Protein AF-A0A448WKK1-F1 (afdb_monomer)

Solvent-accessible surface area (backbone atoms only — not comparable to full-atom values): 4898 Å² total; per-residue (Å²): 135,77,79,81,84,55,66,68,59,53,52,51,51,51,54,50,51,57,54,42,62,74,31,63,96,40,80,83,16,61,75,55,40,50,53,52,55,43,50,54,55,49,53,54,52,44,52,58,35,46,75,65,32,31,48,58,52,87,65,96,62,80,86,70,77,54,64,42,66,74,52,30,66,61,53,65,59,64,80,75,110

Structure (mmCIF, N/CA/C/O backbone):
data_AF-A0A448WKK1-F1
#
_entry.id   AF-A0A448WKK1-F1
#
loop_
_atom_site.group_PDB
_atom_site.id
_atom_site.type_symbol
_atom_site.label_atom_id
_atom_site.label_alt_id
_atom_site.label_comp_id
_atom_site.label_asym_id
_atom_site.label_entity_id
_atom_site.label_seq_id
_atom_site.pdbx_PDB_ins_code
_atom_site.Cartn_x
_atom_site.Cartn_y
_atom_site.Cartn_z
_atom_site.occupancy
_atom_site.B_iso_or_equiv
_atom_site.auth_seq_id
_atom_site.auth_comp_id
_atom_site.auth_asym_id
_atom_site.auth_atom_id
_atom_site.pdbx_PDB_model_num
ATOM 1 N N . MET A 1 1 ? -8.335 16.548 -27.652 1.00 46.75 1 MET A N 1
ATOM 2 C CA . MET A 1 1 ? -7.109 16.768 -26.864 1.00 46.75 1 MET A CA 1
ATOM 3 C C . MET A 1 1 ? -6.527 15.397 -26.576 1.00 46.75 1 MET A C 1
ATOM 5 O O . MET A 1 1 ? -7.007 14.714 -25.684 1.00 46.75 1 MET A O 1
ATOM 9 N N . THR A 1 2 ? -5.632 14.915 -27.436 1.00 56.16 2 THR A N 1
ATOM 10 C CA . THR A 1 2 ? -4.859 13.698 -27.157 1.00 56.16 2 THR A CA 1
ATOM 11 C C . THR A 1 2 ? -3.852 14.040 -26.061 1.00 56.16 2 THR A C 1
ATOM 13 O O . THR A 1 2 ? -3.269 15.119 -26.152 1.00 56.16 2 THR A O 1
ATOM 16 N N . PRO A 1 3 ? -3.663 13.204 -25.028 1.00 67.19 3 PRO A N 1
ATOM 17 C CA . PRO A 1 3 ? -2.598 13.442 -24.063 1.00 67.19 3 PRO A CA 1
ATOM 18 C C . PRO A 1 3 ? -1.269 13.479 -24.820 1.00 67.19 3 PRO A C 1
ATOM 20 O O . PRO A 1 3 ? -1.010 12.607 -25.654 1.00 67.19 3 PRO A O 1
ATOM 23 N N . ASP A 1 4 ? -0.473 14.519 -24.584 1.00 73.56 4 ASP A N 1
ATOM 24 C CA . ASP A 1 4 ? 0.820 14.692 -25.235 1.00 73.56 4 ASP A CA 1
ATOM 25 C C . ASP A 1 4 ? 1.688 13.459 -24.955 1.00 73.56 4 ASP A C 1
ATOM 27 O O . ASP A 1 4 ? 1.974 13.115 -23.805 1.00 73.56 4 ASP A O 1
ATOM 31 N N . PHE A 1 5 ? 2.057 12.744 -26.017 1.00 81.56 5 PHE A N 1
ATOM 32 C CA . PHE A 1 5 ? 2.885 11.549 -25.923 1.00 81.56 5 PHE A CA 1
ATOM 33 C C . PHE A 1 5 ? 4.256 11.930 -25.355 1.00 81.56 5 PHE A C 1
ATOM 35 O O . PHE A 1 5 ? 4.998 12.688 -25.978 1.00 81.56 5 PHE A O 1
ATOM 42 N N . ASN A 1 6 ? 4.593 11.398 -24.176 1.00 89.25 6 ASN A N 1
ATOM 43 C CA . ASN A 1 6 ? 5.880 11.623 -23.526 1.00 89.25 6 ASN A CA 1
ATOM 44 C C . ASN A 1 6 ? 6.780 10.380 -23.690 1.00 89.25 6 ASN A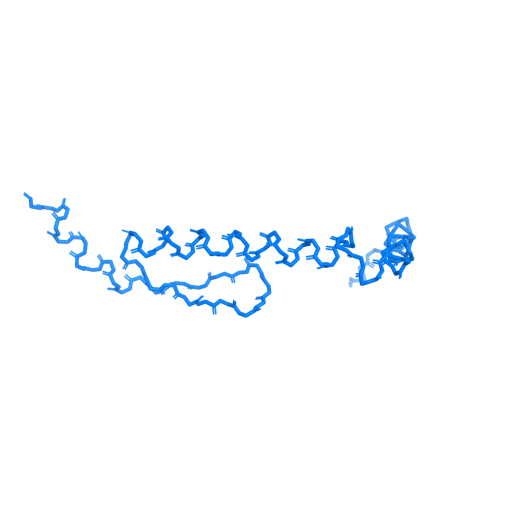 C 1
ATOM 46 O O . ASN A 1 6 ? 6.679 9.445 -22.889 1.00 89.25 6 ASN A O 1
ATOM 50 N N . PRO A 1 7 ? 7.650 10.340 -24.718 1.00 90.00 7 PRO A N 1
ATOM 51 C CA . PRO A 1 7 ? 8.486 9.174 -25.000 1.00 90.00 7 PRO A CA 1
ATOM 52 C C . PRO A 1 7 ? 9.467 8.872 -23.866 1.00 90.00 7 PRO A C 1
ATOM 54 O O . PRO A 1 7 ? 9.637 7.713 -23.502 1.00 90.00 7 PRO A O 1
ATOM 57 N N . THR A 1 8 ? 10.058 9.903 -23.262 1.00 95.38 8 THR A N 1
ATOM 58 C CA . THR A 1 8 ? 11.045 9.742 -22.189 1.00 95.38 8 THR A CA 1
ATOM 59 C C . THR A 1 8 ? 10.416 9.150 -20.931 1.00 95.38 8 THR A C 1
ATOM 61 O O . THR A 1 8 ? 11.008 8.279 -20.298 1.00 95.38 8 THR A O 1
ATOM 64 N N . LEU A 1 9 ? 9.202 9.587 -20.576 1.00 95.50 9 LEU A N 1
ATOM 65 C CA . LEU A 1 9 ? 8.462 9.007 -19.454 1.00 95.50 9 LEU A CA 1
ATOM 66 C C . LEU A 1 9 ? 8.114 7.542 -19.724 1.00 95.50 9 LEU A C 1
ATOM 68 O O . LEU A 1 9 ? 8.307 6.702 -18.850 1.00 95.50 9 LEU A O 1
ATOM 72 N N . ASN A 1 10 ? 7.637 7.228 -20.929 1.00 93.81 10 ASN A N 1
ATOM 73 C CA . ASN A 1 10 ? 7.287 5.857 -21.293 1.00 93.81 10 ASN A CA 1
ATOM 74 C C . ASN A 1 10 ? 8.506 4.929 -21.245 1.00 93.81 10 ASN A C 1
ATOM 76 O O . ASN A 1 10 ? 8.407 3.825 -20.714 1.00 93.81 10 ASN A O 1
ATOM 80 N N . GLU A 1 11 ? 9.658 5.379 -21.746 1.00 96.06 11 GLU A N 1
ATOM 81 C CA . GLU A 1 11 ? 10.900 4.605 -21.693 1.00 96.06 11 GLU A CA 1
ATOM 82 C C . GLU A 1 11 ? 11.388 4.406 -20.252 1.00 96.06 11 GLU A C 1
ATOM 84 O O . GLU A 1 11 ? 11.775 3.298 -19.878 1.00 96.06 11 GLU A O 1
ATOM 89 N N . ALA A 1 12 ? 11.301 5.438 -19.407 1.00 96.88 12 ALA A N 1
ATOM 90 C CA . ALA A 1 12 ? 11.626 5.314 -17.989 1.00 96.88 12 ALA A CA 1
ATOM 91 C C . ALA A 1 12 ? 10.713 4.297 -17.284 1.00 96.88 12 ALA A C 1
ATOM 93 O O . ALA A 1 12 ? 11.207 3.422 -16.576 1.00 96.88 12 ALA A O 1
ATOM 94 N N . VAL A 1 13 ? 9.396 4.361 -17.518 1.00 96.31 13 VAL A N 1
ATOM 95 C CA . VAL A 1 13 ? 8.433 3.401 -16.955 1.00 96.31 13 VAL A CA 1
ATOM 96 C C . VAL A 1 13 ? 8.723 1.982 -17.446 1.00 96.31 13 VAL A C 1
ATOM 98 O O . VAL A 1 13 ? 8.746 1.064 -16.631 1.00 96.31 13 VAL A O 1
ATOM 101 N N . ALA A 1 14 ? 9.001 1.792 -18.740 1.00 96.38 14 ALA A N 1
ATOM 102 C CA . ALA A 1 14 ? 9.337 0.482 -19.296 1.00 96.38 14 ALA A CA 1
ATOM 103 C C . ALA A 1 14 ? 10.572 -0.128 -18.613 1.00 96.38 14 ALA A C 1
ATOM 105 O O . ALA A 1 14 ? 10.517 -1.264 -18.142 1.00 96.38 14 ALA A O 1
ATOM 106 N N . ARG A 1 15 ? 11.651 0.650 -18.462 1.00 97.44 15 ARG A N 1
ATOM 107 C CA . ARG A 1 15 ? 12.872 0.199 -17.776 1.00 97.44 15 ARG A CA 1
ATOM 108 C C . ARG A 1 15 ? 12.642 -0.113 -16.297 1.00 97.44 15 ARG A C 1
ATOM 110 O O . ARG A 1 15 ? 13.193 -1.091 -15.788 1.00 97.44 15 ARG A O 1
ATOM 117 N N . SER A 1 16 ? 11.830 0.686 -15.605 1.00 95.88 16 SER A N 1
ATOM 118 C CA . SER A 1 16 ? 11.465 0.422 -14.209 1.00 95.88 16 SER A CA 1
ATOM 119 C C . SER A 1 16 ? 10.685 -0.886 -14.082 1.00 95.88 16 SER A C 1
ATOM 121 O O . SER A 1 16 ? 11.005 -1.704 -13.227 1.00 95.88 16 SER A O 1
ATOM 123 N N . LEU A 1 17 ? 9.722 -1.139 -14.974 1.00 96.62 17 LEU A N 1
ATOM 124 C CA . LEU A 1 17 ? 8.968 -2.396 -14.990 1.00 96.62 17 LEU A CA 1
ATOM 125 C C . LEU A 1 17 ? 9.861 -3.606 -15.291 1.00 96.62 17 LEU A C 1
ATOM 127 O O . LEU A 1 17 ? 9.701 -4.647 -14.660 1.00 96.62 17 LEU A O 1
ATOM 131 N N . GLU A 1 18 ? 10.809 -3.492 -16.223 1.00 96.50 18 GLU A N 1
ATOM 132 C CA . GLU A 1 18 ? 11.781 -4.558 -16.503 1.00 96.50 18 GLU A CA 1
ATOM 133 C C . GLU A 1 18 ? 12.666 -4.872 -15.295 1.00 96.50 18 GLU A C 1
ATOM 135 O O . GLU A 1 18 ? 12.943 -6.043 -15.029 1.00 96.50 18 GLU A O 1
ATOM 140 N N . THR A 1 19 ? 13.070 -3.832 -14.562 1.00 95.88 19 THR A N 1
ATOM 141 C CA . THR A 1 19 ? 13.862 -3.956 -13.334 1.00 95.88 19 THR A CA 1
ATOM 142 C C . THR A 1 19 ? 13.061 -4.663 -12.243 1.00 95.88 19 THR A C 1
ATOM 144 O O . THR A 1 19 ? 13.511 -5.682 -11.724 1.00 95.88 19 THR A O 1
ATOM 147 N N . GLU A 1 20 ? 11.841 -4.200 -11.955 1.00 96.44 20 GLU A N 1
ATOM 148 C CA . GLU A 1 20 ? 10.977 -4.807 -10.932 1.00 96.44 20 GLU A CA 1
ATOM 149 C C . GLU A 1 20 ? 10.556 -6.234 -11.290 1.00 96.44 20 GLU A C 1
ATOM 151 O O . GLU A 1 20 ? 10.493 -7.105 -10.426 1.00 96.44 20 GLU A O 1
ATOM 156 N N . ARG A 1 21 ? 10.361 -6.528 -12.581 1.00 95.12 21 ARG A N 1
ATOM 157 C CA . ARG A 1 21 ? 10.073 -7.889 -13.051 1.00 95.12 21 ARG A CA 1
ATOM 158 C C . ARG A 1 21 ? 11.182 -8.877 -12.680 1.00 95.12 21 ARG A C 1
ATOM 160 O O . ARG A 1 21 ? 10.882 -10.030 -12.391 1.00 95.12 21 ARG A O 1
ATOM 167 N N . ALA A 1 22 ? 12.450 -8.462 -12.699 1.00 95.06 22 ALA A N 1
ATOM 168 C CA . ALA A 1 22 ? 13.568 -9.319 -12.294 1.00 95.06 22 ALA A CA 1
ATOM 169 C C . ALA A 1 22 ? 13.634 -9.546 -10.770 1.00 95.06 22 ALA A C 1
ATOM 171 O O . ALA A 1 22 ? 14.267 -10.502 -10.322 1.00 95.06 22 ALA A O 1
ATOM 172 N N . LEU A 1 23 ? 12.978 -8.686 -9.989 1.00 95.19 23 LEU A N 1
ATOM 173 C CA . LEU A 1 23 ? 12.896 -8.755 -8.531 1.00 95.19 23 LEU A CA 1
ATOM 174 C C . LEU A 1 23 ? 11.600 -9.406 -8.036 1.00 95.19 23 LEU A C 1
ATOM 176 O O . LEU A 1 23 ? 11.393 -9.468 -6.828 1.00 95.19 23 LEU A O 1
ATOM 180 N N . LEU A 1 24 ? 10.741 -9.901 -8.934 1.00 92.69 24 LEU A N 1
ATOM 181 C CA . LEU A 1 24 ? 9.507 -10.596 -8.567 1.00 92.69 24 LEU A CA 1
ATOM 182 C C . LEU A 1 24 ? 9.751 -11.646 -7.475 1.00 92.69 24 LEU A C 1
ATOM 184 O O . LEU A 1 24 ? 10.767 -12.341 -7.476 1.00 92.69 24 LEU A O 1
ATOM 188 N N . ASP A 1 25 ? 8.814 -11.712 -6.531 1.00 89.50 25 ASP A N 1
ATOM 189 C CA . ASP A 1 25 ? 8.845 -12.569 -5.338 1.00 89.50 25 ASP A CA 1
ATOM 190 C C . ASP A 1 25 ? 9.960 -12.258 -4.321 1.00 89.50 25 ASP A C 1
ATOM 192 O O . ASP A 1 25 ? 10.014 -12.875 -3.254 1.00 89.50 25 ASP A O 1
ATOM 196 N N . GLN A 1 26 ? 10.818 -11.266 -4.583 1.00 93.00 26 GLN A N 1
ATOM 197 C CA . GLN A 1 26 ? 11.766 -10.767 -3.592 1.00 93.00 26 GLN A CA 1
ATOM 198 C C . GLN A 1 26 ? 11.104 -9.722 -2.685 1.00 93.00 26 GLN A C 1
ATOM 200 O O . GLN A 1 26 ? 10.301 -8.905 -3.147 1.00 93.00 26 GLN A O 1
ATOM 205 N N . PRO A 1 27 ? 11.472 -9.677 -1.390 1.00 86.69 27 PRO A N 1
ATOM 206 C CA . PRO A 1 27 ? 10.941 -8.681 -0.459 1.00 86.69 27 PRO A CA 1
ATOM 207 C C . PRO A 1 27 ? 11.348 -7.244 -0.824 1.00 86.69 27 PRO A C 1
ATOM 209 O O . PRO A 1 27 ? 10.724 -6.301 -0.357 1.00 86.69 27 PRO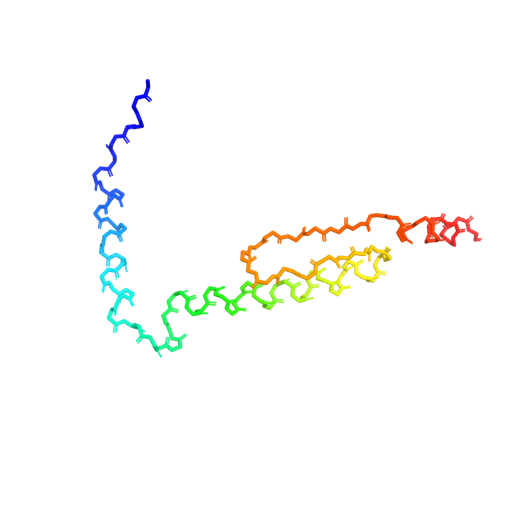 A O 1
ATOM 212 N N . THR A 1 28 ? 12.384 -7.081 -1.650 1.00 89.88 28 THR A N 1
ATOM 213 C CA . THR A 1 28 ? 12.884 -5.794 -2.152 1.00 89.88 28 THR A CA 1
ATOM 214 C C . THR A 1 28 ? 12.172 -5.306 -3.413 1.00 89.88 28 THR A C 1
ATOM 216 O O . THR A 1 28 ? 12.488 -4.222 -3.890 1.00 89.88 28 THR A O 1
ATOM 219 N N . CYS A 1 29 ? 11.250 -6.088 -3.988 1.00 96.00 29 CYS A N 1
ATOM 220 C CA . CYS A 1 29 ? 10.450 -5.629 -5.118 1.00 96.00 29 CYS A CA 1
ATOM 221 C C . CYS A 1 29 ? 9.523 -4.497 -4.677 1.00 96.00 29 CYS A C 1
ATOM 223 O O . CYS A 1 29 ? 8.773 -4.640 -3.704 1.00 96.00 29 CYS A O 1
ATOM 225 N N . TYR A 1 30 ? 9.508 -3.413 -5.449 1.00 95.31 30 TYR A N 1
ATOM 226 C CA . TYR A 1 30 ? 8.711 -2.226 -5.169 1.00 95.31 30 TYR A CA 1
ATOM 227 C C . TYR A 1 30 ? 7.221 -2.544 -4.996 1.00 95.31 30 TYR A C 1
ATOM 229 O O . TYR A 1 30 ? 6.552 -1.927 -4.173 1.00 95.31 30 TYR A O 1
ATOM 237 N N . TRP A 1 31 ? 6.680 -3.523 -5.728 1.00 94.06 31 TRP A N 1
ATOM 238 C CA . TRP A 1 31 ? 5.268 -3.907 -5.608 1.00 94.06 31 TRP A CA 1
ATOM 239 C C . TRP A 1 31 ? 4.931 -4.498 -4.236 1.00 94.06 31 TRP A C 1
ATOM 241 O O . TRP A 1 31 ? 3.888 -4.171 -3.666 1.00 94.06 31 TRP A O 1
ATOM 251 N N . THR A 1 32 ? 5.820 -5.328 -3.694 1.00 94.19 32 THR A N 1
ATOM 252 C CA . THR A 1 32 ? 5.672 -5.920 -2.359 1.00 94.19 32 THR A CA 1
ATOM 253 C C . THR A 1 32 ? 5.921 -4.869 -1.282 1.00 94.19 32 THR A C 1
ATOM 255 O O . THR A 1 32 ? 5.120 -4.721 -0.360 1.00 94.19 32 THR A O 1
ATOM 258 N N . GLU A 1 33 ? 6.997 -4.094 -1.426 1.00 94.94 33 GLU A N 1
ATOM 259 C CA . GLU A 1 33 ? 7.379 -3.056 -0.469 1.00 94.94 33 GLU A CA 1
ATOM 260 C C . GLU A 1 33 ? 6.295 -1.977 -0.343 1.00 94.94 33 GLU A C 1
ATOM 262 O O . GLU A 1 33 ? 5.880 -1.630 0.764 1.00 94.94 33 GLU A O 1
ATOM 267 N N . LEU A 1 34 ? 5.768 -1.488 -1.470 1.00 95.00 34 LEU A N 1
ATOM 268 C CA . LEU A 1 34 ? 4.703 -0.490 -1.485 1.00 95.00 34 LEU A CA 1
ATOM 269 C C . LEU A 1 34 ? 3.450 -0.996 -0.760 1.00 95.00 34 LEU A C 1
ATOM 271 O O . LEU A 1 34 ? 2.847 -0.246 0.009 1.00 95.00 34 LEU A O 1
ATOM 275 N N . ALA A 1 35 ? 3.068 -2.260 -0.970 1.00 93.81 35 ALA A N 1
ATOM 276 C CA . ALA A 1 35 ? 1.919 -2.854 -0.295 1.00 93.81 35 ALA A CA 1
ATOM 277 C C . ALA A 1 35 ? 2.110 -2.899 1.232 1.00 93.81 35 ALA A C 1
ATOM 279 O O . ALA A 1 35 ? 1.184 -2.552 1.970 1.00 93.81 35 ALA A O 1
ATOM 280 N N . GLU A 1 36 ? 3.303 -3.261 1.711 1.00 94.44 36 GLU A N 1
ATOM 281 C CA . GLU A 1 36 ? 3.626 -3.267 3.143 1.00 94.44 36 GLU A CA 1
ATOM 282 C C . GLU A 1 36 ? 3.651 -1.850 3.738 1.00 94.44 36 GLU A C 1
ATOM 284 O O . GLU A 1 36 ? 3.041 -1.604 4.782 1.00 94.44 36 GLU A O 1
ATOM 289 N N . ILE A 1 37 ? 4.261 -0.881 3.045 1.00 95.25 37 ILE A N 1
ATOM 290 C CA . ILE A 1 37 ? 4.276 0.526 3.477 1.00 95.25 37 ILE A CA 1
ATOM 291 C C . ILE A 1 37 ? 2.847 1.075 3.583 1.00 95.25 37 ILE A C 1
ATOM 293 O O . ILE A 1 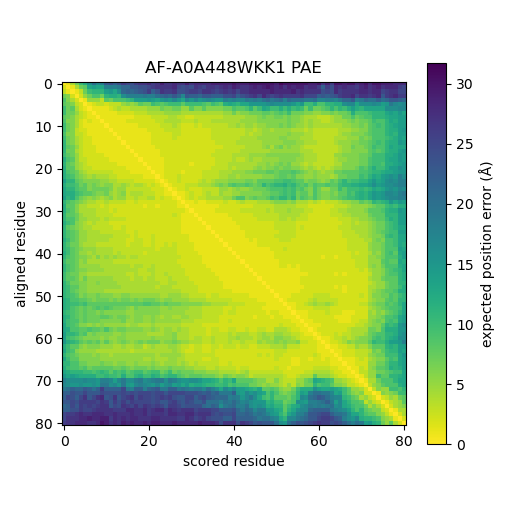37 ? 2.495 1.723 4.576 1.00 95.25 37 ILE A O 1
ATOM 297 N N . CYS A 1 38 ? 2.006 0.820 2.578 1.00 96.25 38 CYS A N 1
ATOM 298 C CA . CYS A 1 38 ? 0.607 1.237 2.590 1.00 96.25 38 CYS A CA 1
ATOM 299 C C . CYS A 1 38 ? -0.176 0.559 3.718 1.00 96.25 38 CYS A C 1
ATOM 301 O O . CYS A 1 38 ? -0.981 1.222 4.372 1.00 96.25 38 CYS A O 1
ATOM 303 N N . ARG A 1 39 ? 0.077 -0.726 3.991 1.00 95.62 39 ARG A N 1
ATOM 304 C CA . ARG A 1 39 ? -0.570 -1.465 5.082 1.00 95.62 39 ARG A CA 1
ATOM 305 C C . ARG A 1 39 ? -0.245 -0.861 6.448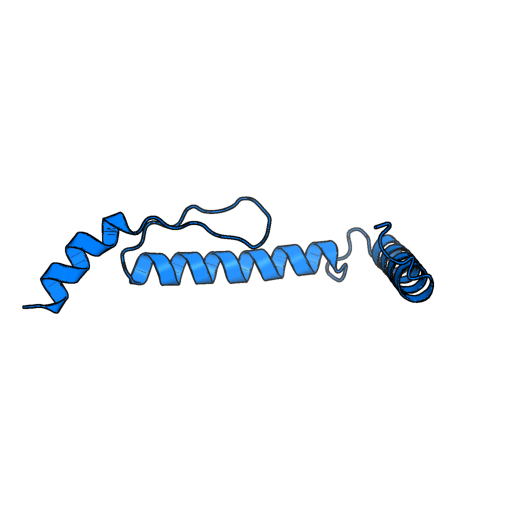 1.00 95.62 39 ARG A C 1
ATOM 307 O O . ARG A 1 39 ? -1.168 -0.601 7.217 1.00 95.62 39 ARG A O 1
ATOM 314 N N . LEU A 1 40 ? 1.030 -0.572 6.712 1.00 96.00 40 LEU A N 1
ATOM 315 C CA . LEU A 1 40 ? 1.465 0.051 7.964 1.00 96.00 40 LEU A CA 1
ATOM 316 C C . LEU A 1 40 ? 0.803 1.420 8.168 1.00 96.00 40 LEU A C 1
ATOM 318 O O . LEU A 1 40 ? 0.243 1.692 9.228 1.00 96.00 40 LEU A O 1
ATOM 322 N N . LYS A 1 41 ? 0.817 2.268 7.132 1.00 96.62 41 LYS A N 1
ATOM 323 C CA . LYS A 1 41 ? 0.189 3.598 7.181 1.00 96.62 41 LYS A CA 1
ATOM 324 C C . LYS A 1 41 ? -1.326 3.521 7.350 1.00 96.62 41 LYS A C 1
ATOM 326 O O . LYS A 1 41 ? -1.896 4.337 8.067 1.00 96.62 41 LYS A O 1
ATOM 331 N N . ARG A 1 42 ? -1.981 2.550 6.705 1.00 97.31 42 ARG A N 1
ATOM 332 C CA . ARG A 1 42 ? -3.417 2.296 6.864 1.00 97.31 42 ARG A CA 1
ATOM 333 C C . ARG A 1 42 ? -3.746 1.980 8.316 1.00 97.31 42 ARG A C 1
ATOM 335 O O . ARG A 1 42 ? -4.678 2.569 8.844 1.00 97.31 42 ARG A O 1
ATOM 342 N N . ASP A 1 43 ? -3.011 1.059 8.933 1.00 96.81 43 ASP A N 1
ATOM 343 C CA . ASP A 1 43 ? -3.296 0.628 10.302 1.00 96.81 43 ASP A CA 1
ATOM 344 C C . ASP A 1 43 ? -3.093 1.784 11.294 1.00 96.81 43 ASP A C 1
ATOM 346 O O .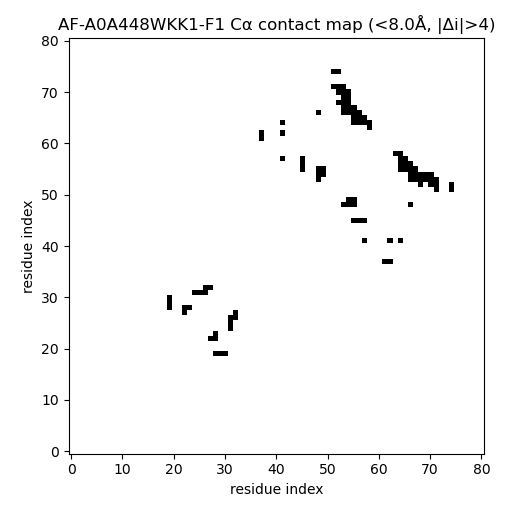 ASP A 1 43 ? -3.995 2.068 12.073 1.00 96.81 43 ASP A O 1
ATOM 350 N N . GLN A 1 44 ? -2.017 2.564 11.139 1.00 96.88 44 GLN A N 1
ATOM 351 C CA . GLN A 1 44 ? -1.813 3.798 11.911 1.00 96.88 44 GLN A CA 1
ATOM 352 C C . GLN A 1 44 ? -2.963 4.803 11.739 1.00 96.88 44 GLN A C 1
ATOM 354 O O . GLN A 1 44 ? -3.445 5.374 12.711 1.00 96.88 44 GLN A O 1
ATOM 359 N N . MET A 1 45 ? -3.428 5.021 10.504 1.00 96.69 45 MET A N 1
ATOM 360 C CA . MET A 1 45 ? -4.526 5.950 10.229 1.00 96.69 45 MET A CA 1
ATOM 361 C C . MET A 1 45 ? -5.855 5.463 10.826 1.00 96.69 45 MET A C 1
ATOM 363 O O . MET A 1 45 ? -6.645 6.279 11.292 1.00 96.69 45 MET A O 1
ATOM 367 N N . ILE A 1 46 ? -6.114 4.149 10.814 1.00 96.81 46 ILE A N 1
ATOM 368 C CA . ILE A 1 46 ? -7.288 3.551 11.465 1.00 96.81 46 ILE A CA 1
ATOM 369 C C . ILE A 1 46 ? -7.256 3.852 12.963 1.00 96.81 46 ILE A C 1
ATOM 371 O O . ILE A 1 46 ? -8.257 4.337 13.488 1.00 96.81 46 ILE A O 1
ATOM 375 N N . ASP A 1 47 ? -6.121 3.611 13.618 1.00 96.69 47 ASP A N 1
ATOM 376 C CA . ASP A 1 47 ? -5.973 3.826 15.057 1.00 96.69 47 ASP A CA 1
ATOM 377 C C . ASP A 1 47 ? -6.201 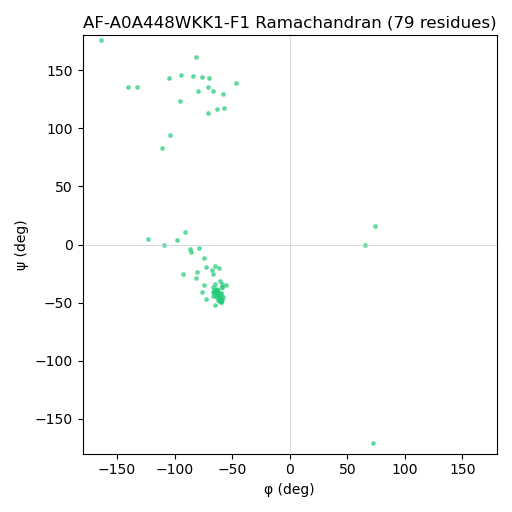5.303 15.417 1.00 96.69 47 ASP A C 1
ATOM 379 O O . ASP A 1 47 ? -7.059 5.603 16.246 1.00 96.69 47 ASP A O 1
ATOM 383 N N . CYS A 1 48 ? -5.565 6.238 14.700 1.00 95.38 48 CYS A N 1
ATOM 384 C CA . CYS A 1 48 ? -5.771 7.676 14.916 1.00 95.38 48 CYS A CA 1
ATOM 385 C C . CYS A 1 48 ? -7.233 8.116 14.726 1.00 95.38 48 CYS A C 1
ATOM 387 O O . CYS A 1 48 ? -7.714 9.007 15.422 1.00 95.38 48 CYS A O 1
ATOM 389 N N . LEU A 1 49 ? -7.953 7.527 13.767 1.00 94.50 49 LEU A N 1
ATOM 390 C CA . LEU A 1 49 ? -9.355 7.873 13.520 1.00 94.50 49 LEU A CA 1
ATOM 391 C C . LEU A 1 49 ? -10.287 7.301 14.593 1.00 94.50 49 LEU A C 1
ATOM 393 O O . LEU A 1 49 ? -11.271 7.948 14.949 1.00 94.50 49 LEU A O 1
ATOM 397 N N . LEU A 1 50 ? -9.980 6.118 15.124 1.00 93.81 50 LEU A N 1
ATOM 398 C CA . LEU A 1 50 ? -10.713 5.544 16.251 1.00 93.81 50 LEU A CA 1
ATOM 399 C C . LEU A 1 50 ? -10.520 6.371 17.528 1.00 93.81 50 LEU A C 1
ATOM 401 O O . LEU A 1 50 ? -11.490 6.583 18.252 1.00 93.81 50 LEU A O 1
ATOM 405 N N . GLU A 1 51 ? -9.310 6.882 17.775 1.00 93.31 51 GLU A N 1
ATOM 406 C CA . GLU A 1 51 ? -8.992 7.726 18.940 1.00 93.31 51 GLU A CA 1
ATOM 407 C C . GLU A 1 51 ? -9.836 9.006 19.012 1.00 93.31 51 GLU A C 1
ATOM 409 O O . GLU A 1 51 ?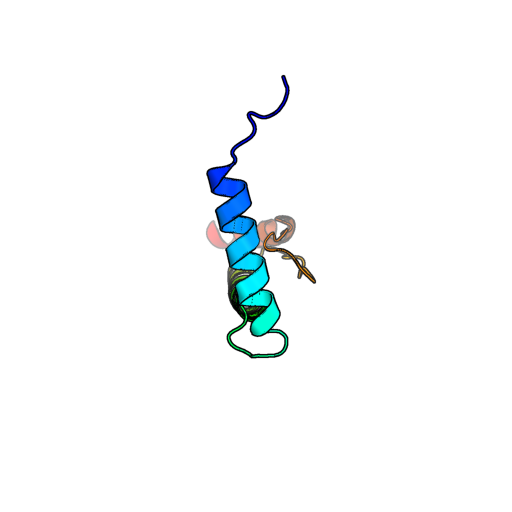 -10.198 9.444 20.101 1.00 93.31 51 GLU A O 1
ATOM 414 N N . VAL A 1 52 ? -10.193 9.589 17.864 1.00 91.38 52 VAL A N 1
ATOM 415 C CA . VAL A 1 52 ? -11.048 10.791 17.784 1.00 91.38 52 VAL A CA 1
ATOM 416 C C . VAL A 1 52 ? -12.544 10.462 17.671 1.00 91.38 52 VAL A C 1
ATOM 418 O O . VAL A 1 52 ? -13.358 11.326 17.344 1.00 91.38 52 VAL A O 1
ATOM 421 N N . GLY A 1 53 ? -12.929 9.199 17.883 1.00 90.62 53 GLY A N 1
ATOM 422 C CA . GLY A 1 53 ? -14.324 8.757 17.841 1.00 90.62 53 GLY A CA 1
ATOM 423 C C . GLY A 1 53 ? -14.923 8.659 16.432 1.00 90.62 53 GLY A C 1
ATOM 424 O O . GLY A 1 53 ? -16.147 8.592 16.283 1.00 90.62 53 GLY A O 1
ATOM 425 N N . MET A 1 54 ? -14.103 8.649 15.377 1.00 94.12 54 MET A N 1
ATOM 426 C CA . MET A 1 54 ? -14.572 8.343 14.023 1.00 94.12 54 MET A CA 1
ATOM 427 C C . MET A 1 54 ? -14.688 6.829 13.815 1.00 94.12 54 MET A C 1
ATOM 429 O O . MET A 1 54 ? -14.114 6.018 14.534 1.00 94.12 54 MET A O 1
ATOM 433 N N . LEU A 1 55 ? -15.453 6.436 12.795 1.00 94.00 55 LEU A N 1
ATOM 434 C CA . LEU A 1 55 ? -15.700 5.037 12.441 1.00 94.00 55 LEU A CA 1
ATOM 435 C C . LEU A 1 55 ? -15.015 4.706 11.104 1.00 94.00 55 LEU A C 1
ATOM 437 O O . LEU A 1 55 ? -15.666 4.805 10.057 1.00 94.00 55 LEU A O 1
ATOM 441 N N . PRO A 1 56 ? -13.708 4.380 11.093 1.00 94.69 56 PRO A N 1
ATOM 442 C CA . PRO A 1 56 ? -12.987 4.039 9.871 1.00 94.69 56 PRO A CA 1
ATOM 443 C C . PRO A 1 56 ? -13.426 2.686 9.292 1.00 94.69 56 PRO A C 1
ATOM 445 O O . PRO A 1 56 ? -13.674 1.723 10.016 1.00 94.69 56 PRO A O 1
ATOM 448 N N . VAL A 1 57 ? -13.475 2.595 7.962 1.00 95.25 57 VAL A N 1
ATOM 449 C CA . VAL A 1 57 ? -13.648 1.343 7.211 1.00 95.25 57 VAL A CA 1
ATOM 450 C C . VAL A 1 57 ? -12.268 0.841 6.807 1.00 95.25 57 VAL A C 1
ATOM 452 O O . VAL A 1 57 ? -11.532 1.565 6.141 1.00 95.25 57 VAL A O 1
ATOM 455 N N . ARG A 1 58 ? -11.914 -0.395 7.181 1.00 93.94 58 ARG A N 1
ATOM 456 C CA . ARG A 1 58 ? -10.627 -1.013 6.821 1.00 93.94 58 ARG A CA 1
ATOM 457 C C . ARG A 1 58 ? -10.604 -1.353 5.321 1.00 93.94 58 ARG A C 1
ATOM 459 O O . ARG A 1 58 ? -11.340 -2.254 4.920 1.00 93.94 58 ARG A O 1
ATOM 466 N N . PRO A 1 59 ? -9.763 -0.702 4.494 1.00 93.94 59 PRO A N 1
ATOM 467 C CA . PRO A 1 59 ? -9.623 -1.078 3.093 1.00 93.94 59 PRO A CA 1
ATOM 468 C C . PRO A 1 59 ? -8.774 -2.350 2.936 1.00 93.94 59 PRO A C 1
ATOM 470 O O . PRO A 1 59 ? -7.784 -2.560 3.651 1.00 93.94 59 PRO A O 1
ATOM 473 N N . GLU A 1 60 ? -9.145 -3.177 1.958 1.00 92.38 60 GLU A N 1
ATOM 474 C CA . GLU A 1 60 ? -8.397 -4.380 1.559 1.00 92.38 60 GLU A CA 1
ATOM 475 C C . GLU A 1 60 ? -7.213 -4.054 0.636 1.00 92.38 60 GLU A C 1
ATOM 477 O O . GLU A 1 60 ? -6.234 -4.795 0.597 1.00 92.38 60 GLU A O 1
ATOM 482 N N . GLY A 1 61 ? -7.265 -2.915 -0.060 1.00 90.50 61 GLY A N 1
ATOM 483 C CA . GLY A 1 61 ? -6.218 -2.458 -0.967 1.00 90.50 61 GLY A CA 1
ATOM 484 C C . GLY A 1 61 ? -6.346 -0.978 -1.317 1.00 90.50 61 GLY A C 1
ATOM 485 O O . GLY A 1 61 ? -7.292 -0.300 -0.911 1.00 90.50 61 GLY A O 1
ATOM 486 N N . GLY A 1 62 ? -5.375 -0.476 -2.079 1.00 91.62 62 GLY A N 1
ATOM 487 C CA . GLY A 1 62 ? -5.227 0.955 -2.333 1.00 91.62 62 GLY A CA 1
ATOM 488 C C . GLY A 1 62 ? -4.717 1.719 -1.107 1.00 91.62 62 GLY A C 1
ATOM 489 O O . GLY A 1 62 ? -4.294 1.135 -0.112 1.00 91.62 62 GLY A O 1
ATOM 490 N N . TYR A 1 63 ? -4.733 3.045 -1.203 1.00 92.44 63 TYR A N 1
ATOM 491 C CA . TYR A 1 63 ? -4.176 3.950 -0.189 1.00 92.44 63 TYR A CA 1
ATOM 492 C C . TYR A 1 63 ? -5.197 4.966 0.346 1.00 92.44 63 TYR A C 1
ATOM 494 O O . TYR A 1 63 ? -4.842 5.844 1.128 1.00 92.44 63 TYR A O 1
ATOM 502 N N . PHE A 1 64 ? -6.462 4.860 -0.067 1.00 94.50 64 PHE A N 1
ATOM 503 C CA . PHE A 1 64 ? -7.552 5.678 0.458 1.00 94.50 64 PHE A CA 1
ATOM 504 C C . PHE A 1 64 ? -8.282 4.954 1.587 1.00 94.50 64 PHE A C 1
ATOM 506 O O . PHE A 1 64 ? -8.459 3.737 1.552 1.00 94.50 64 PHE A O 1
ATOM 513 N N . LEU A 1 65 ? -8.745 5.726 2.565 1.00 95.00 65 LEU A N 1
ATOM 514 C CA . LEU A 1 65 ? -9.496 5.245 3.715 1.00 95.00 65 LEU A CA 1
ATOM 515 C C . LEU A 1 65 ? -10.725 6.132 3.912 1.00 95.00 65 LEU A C 1
ATOM 517 O O . LEU A 1 65 ? -10.636 7.357 3.842 1.00 95.00 65 LEU A O 1
ATOM 521 N N . PHE A 1 66 ? -11.869 5.501 4.165 1.00 95.12 66 PHE A N 1
ATOM 522 C CA . PHE A 1 66 ? -13.120 6.189 4.471 1.00 95.12 66 PHE A CA 1
ATOM 523 C C . PHE A 1 66 ? -13.425 6.074 5.960 1.00 95.12 66 PHE A C 1
ATOM 525 O O . PHE A 1 66 ? -13.191 5.025 6.556 1.00 95.12 66 PHE A O 1
ATOM 532 N N . ALA A 1 67 ? -13.985 7.129 6.551 1.00 95.81 67 ALA A N 1
ATOM 533 C CA . ALA A 1 67 ? -14.402 7.123 7.946 1.00 95.81 67 ALA A CA 1
ATOM 534 C C . ALA A 1 67 ? -15.727 7.858 8.143 1.00 95.81 67 ALA A C 1
ATOM 536 O O . ALA A 1 67 ? -15.950 8.945 7.610 1.00 95.81 67 ALA A O 1
ATOM 537 N N . GLY A 1 68 ? -16.615 7.249 8.924 1.00 93.56 68 GLY A N 1
ATOM 538 C CA . GLY A 1 68 ? -17.863 7.863 9.345 1.00 93.56 68 GLY A CA 1
ATOM 539 C C . GLY A 1 68 ? -17.644 8.830 10.506 1.00 93.56 68 GLY A C 1
ATOM 540 O O . GLY A 1 68 ? -17.043 8.471 11.512 1.00 93.56 68 GLY A O 1
ATOM 541 N N . ILE A 1 69 ? -18.208 10.034 10.404 1.00 91.88 69 ILE A N 1
ATOM 542 C CA . ILE A 1 69 ? -18.142 11.071 11.453 1.00 91.88 69 ILE A CA 1
ATOM 543 C C . ILE A 1 69 ? -19.225 10.945 12.534 1.00 91.88 69 ILE A C 1
ATOM 545 O O . ILE A 1 69 ? -19.217 11.689 13.508 1.00 91.88 69 ILE A O 1
ATOM 549 N N . ARG A 1 70 ? -20.180 10.020 12.377 1.00 85.75 70 ARG A N 1
ATOM 550 C CA . ARG A 1 70 ? -21.335 9.896 13.286 1.00 85.75 70 ARG A CA 1
ATOM 551 C C . ARG A 1 70 ? -20.935 9.591 14.736 1.00 85.75 70 ARG A C 1
ATOM 553 O O . ARG A 1 70 ? -21.629 10.041 15.639 1.00 85.75 70 ARG A O 1
ATOM 560 N N . GLY A 1 71 ? -19.833 8.870 14.953 1.00 75.50 71 GLY A N 1
ATOM 561 C CA . GLY A 1 71 ? -19.332 8.546 16.296 1.00 75.50 71 GLY A CA 1
ATOM 562 C C . GLY A 1 71 ? -18.811 9.759 17.077 1.00 75.50 71 GLY A C 1
ATOM 563 O O . GLY A 1 71 ? -18.858 9.759 18.302 1.00 75.50 71 GLY A O 1
ATOM 564 N N . MET A 1 72 ? -18.440 10.846 16.390 1.00 77.75 72 MET A N 1
ATOM 565 C CA . MET A 1 72 ? -17.926 12.061 17.034 1.00 77.75 72 MET A CA 1
ATOM 566 C C . MET A 1 72 ? -19.017 12.891 17.732 1.00 77.75 72 MET A C 1
ATOM 568 O O . MET A 1 72 ? -18.706 13.820 18.469 1.00 77.75 72 MET A O 1
ATOM 572 N N . HIS A 1 73 ? -20.304 12.593 17.511 1.00 66.88 73 HIS A N 1
ATOM 573 C CA . HIS A 1 73 ? -21.404 13.359 18.112 1.00 66.88 73 HIS A CA 1
ATOM 574 C C . HIS A 1 73 ? -21.472 13.202 19.644 1.00 66.88 73 HIS A C 1
ATOM 576 O O . HIS A 1 73 ? -21.970 14.097 20.316 1.00 66.88 73 HIS A O 1
ATOM 582 N N . GLY A 1 74 ? -20.956 12.091 20.189 1.00 62.34 74 GLY A N 1
ATOM 583 C CA . GLY A 1 74 ? -20.777 11.905 21.635 1.00 62.34 74 GLY A CA 1
ATOM 584 C C . GLY A 1 74 ? -19.569 12.669 22.190 1.00 62.34 74 GLY A C 1
ATOM 585 O O . GLY A 1 74 ? -19.696 13.327 23.214 1.00 62.34 74 GLY A O 1
ATOM 586 N N . TYR A 1 75 ? -18.445 12.674 21.462 1.00 58.53 75 TYR A N 1
ATOM 587 C CA . TYR A 1 75 ? -17.227 13.422 21.820 1.00 58.53 75 TYR A CA 1
ATOM 588 C C . TYR A 1 75 ? -17.466 14.938 21.925 1.00 58.53 75 TYR A C 1
ATOM 590 O O . TYR A 1 75 ? -17.035 15.577 22.876 1.00 58.53 75 TYR A O 1
ATOM 598 N N . LEU A 1 76 ? -18.242 15.510 20.998 1.00 60.50 76 LEU A N 1
ATOM 599 C CA . LEU A 1 76 ? -18.586 16.939 20.999 1.00 60.50 76 LEU A CA 1
ATOM 600 C C . LEU A 1 76 ? -19.371 17.407 22.235 1.00 60.50 76 LEU A C 1
ATOM 602 O O . LEU A 1 76 ? -19.419 18.607 22.481 1.00 60.50 76 LEU A O 1
ATOM 606 N N . LEU A 1 77 ? -20.022 16.508 22.978 1.00 59.66 77 LEU A N 1
ATOM 607 C CA . LEU A 1 77 ? -20.761 16.869 24.191 1.00 59.66 77 LEU A CA 1
ATOM 608 C C . LEU A 1 77 ? -19.904 16.744 25.458 1.00 59.66 77 LEU A C 1
ATOM 610 O O . LEU A 1 77 ? -20.178 17.458 26.418 1.00 59.66 77 LEU A O 1
ATOM 614 N N . GLU A 1 78 ? -18.875 15.892 25.452 1.00 59.06 78 GLU A N 1
ATOM 615 C CA . GLU A 1 78 ? -17.936 15.733 26.574 1.00 59.06 78 GLU A CA 1
ATOM 616 C C . GLU A 1 78 ? -16.840 16.815 26.575 1.00 59.06 78 GLU A C 1
ATOM 618 O O . GLU A 1 78 ? -16.412 17.240 27.641 1.00 59.06 78 GLU A O 1
ATOM 623 N N . ASP A 1 79 ? -16.462 17.353 25.408 1.00 58.47 79 ASP A N 1
AT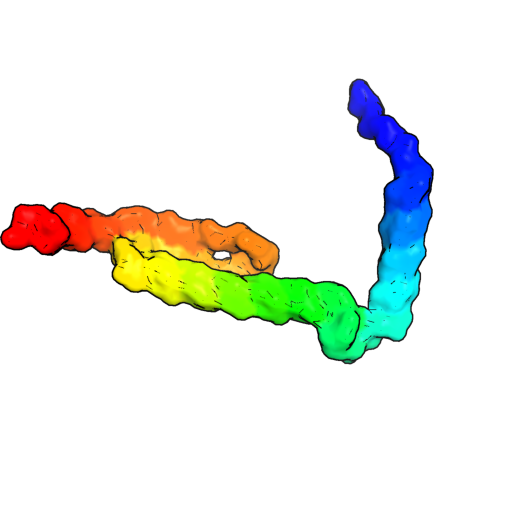OM 624 C CA . ASP A 1 79 ? -15.478 18.447 25.294 1.00 58.47 79 ASP A CA 1
ATOM 625 C C . ASP A 1 79 ? -16.050 19.854 25.616 1.00 58.47 79 ASP A C 1
ATOM 627 O O . ASP A 1 79 ? -15.317 20.847 25.596 1.00 58.47 79 ASP A O 1
ATOM 631 N N . ILE A 1 80 ? -17.358 19.974 25.895 1.00 56.69 80 ILE A N 1
ATOM 632 C CA . ILE A 1 80 ? -18.045 21.248 26.223 1.00 56.69 80 ILE A CA 1
ATOM 633 C C . ILE A 1 80 ? -18.463 21.317 27.714 1.00 56.69 80 ILE A C 1
ATOM 635 O O . ILE A 1 80 ? -19.004 22.334 28.154 1.00 56.69 80 ILE A O 1
ATOM 639 N N . SER A 1 81 ? -18.191 20.281 28.518 1.00 47.25 81 SER A N 1
ATOM 640 C CA . SER A 1 81 ? -18.467 20.245 29.970 1.00 47.25 81 SER A CA 1
ATOM 641 C C . SER A 1 81 ? -17.200 20.301 30.811 1.00 47.25 81 SER A C 1
ATOM 643 O O . SER A 1 81 ? -17.204 21.039 31.822 1.00 47.25 81 SER A O 1
#

Radius of gyration: 20.35 Å; Cα contacts (8 Å, |Δi|>4): 53; chains: 1; bounding box: 35×34×57 Å

pLDDT: mean 88.09, std 13.38, range [46.75, 97.44]

Nearest PDB structures (foldseek):
  5veh-assembly1_A  TM=9.786E-01  e=1.443E-02  Aedes aegypti
  5veh-assembly1_B  TM=9.796E-01  e=2.020E-02  Aedes aegypti
  5veq-assembly1_A  TM=9.953E-01  e=3.236E-02  Mus musculus
  4wp0-assembly2_D  TM=8.870E-01  e=1.544E-02  Homo sapiens
  5veq-assembly1_B  TM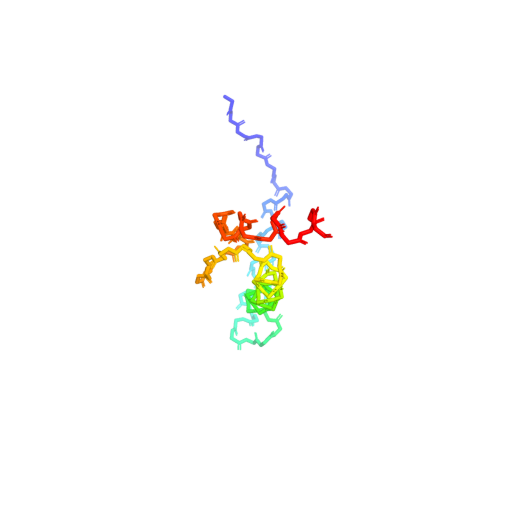=9.686E-01  e=3.236E-02  Mus musculus

Sequence (81 aa):
MTPDFNPTLNEAVARSLETERALLDQPTCYWTELAEICRLKRDQMIDCLLEVGMLPVRPEGGYFLFAGIRGMHGYLLEDIS

Organism: NCBI:txid117903

Foldseek 3Di:
DPPPDDPVVVVVVVVLVVVLVVCPPPCPRPVNVVFVVLVVVQVVVCVVCVVQQWAKDRDPDDNDIDIHPPRNVVVVVVVVD

InterPro domains:
  IPR015422 Pyridoxal phosphate-dependent transferase, small domain [G3DSA:3.90.1150.10] (4-80)
  IPR015424 Pyridoxal phosphate-dependent transferase [SSF53383] (6-72)

Secondary structure (DSSP, 8-state):
-PPPP-HHHHHHHHHHHHHHHHTTTSTTSHHHHHHHHHHHHHHHHHHHHHHTT-EEE--SSSS--EEESTTHHHHHHHTT-

Mean predicted aligned error: 7.44 Å